Protein AF-0000000086685003 (afdb_homodimer)

Nearest PDB structures (foldseek):
  3tnv-assembly1_A  TM=9.930E-01  e=4.119E-12  Pyrococcus horikoshii OT3
  2w4d-assembly1_B  TM=9.971E-01  e=7.378E-12  Pyrococcus horikoshii
  1ulr-assembly1_A  TM=9.790E-01  e=6.915E-12  Thermus thermophilus
  8jfs-assembly2_B  TM=9.703E-01  e=1.239E-11  Deinococcus radiodurans R1 = ATCC 13939 = DSM 20539
  3br8-assembly1_A  TM=9.695E-01  e=1.239E-11  unclassified

Organism: NCBI:txid175570

Solvent-accessible surface area (backbone atoms only — not comparable to full-atom values): 9008 Å² total; per-residue (Å²): 114,39,22,40,40,36,41,38,32,54,51,49,62,96,43,55,34,53,63,51,48,38,52,54,32,52,76,61,66,28,15,32,35,29,31,76,43,96,85,51,32,34,38,35,36,37,28,26,49,67,69,48,35,50,50,48,55,57,45,59,61,45,54,41,89,75,30,47,54,41,32,38,37,40,35,60,46,84,58,84,76,66,87,49,51,44,76,97,114,39,21,38,40,36,42,38,32,53,50,49,62,96,42,55,36,52,63,51,48,40,51,56,32,51,76,61,67,29,16,33,37,29,29,75,43,96,85,51,32,36,39,36,37,37,29,27,49,67,68,47,36,50,51,49,53,57,44,59,61,45,53,41,88,75,32,45,52,40,34,39,37,39,34,61,45,82,56,85,75,65,87,48,53,42,75,96

Secondary structure (DSSP, 8-state):
-EEEEEEEEEE-SSSSHHHHHHHHHHHTT-EEEEEE-TTS-EEEEEEE-HHHHHHHHHHHTT-STT-EEEEEEEEEE------SEEE-/-EEEEEEEEEE-SSSSHHHHHHHHHHHTT-EEEEEE-TTS-EEEEEEE-HHHHHHHHHHHTT-STT-EEEEEEEEEE------SEEE-

Foldseek 3Di:
DWKKKKKWDFQQPPQCQQVVLQVLLVVLQWAWEWEADPVHIIIIMTDDDPVSVVVSVVCSCPTDPPTDTDDMDMDIDHDPDGRGYYYD/DWKKKKKWDFQQPPPCQQVVLQVLLVVLQWAWEWEADPVGIIIIMTDDDPVSVVVSVVCSCPTDPVTDTDDMDMDIDHDPDGRGYYYD

Structure (mmCIF, N/CA/C/O backbone):
data_AF-0000000086685003-model_v1
#
loop_
_entity.id
_entity.type
_entity.pdbx_description
1 polymer acylphosphatase
#
loop_
_atom_site.group_PDB
_atom_site.id
_atom_site.type_symbol
_atom_site.label_atom_id
_atom_site.label_alt_id
_atom_site.label_comp_id
_atom_site.label_asym_id
_atom_site.label_entity_id
_atom_site.label_seq_id
_atom_site.pdbx_PDB_ins_code
_atom_site.Cartn_x
_atom_site.Cartn_y
_atom_site.Cartn_z
_atom_site.occupancy
_atom_site.B_iso_or_equiv
_atom_site.auth_seq_id
_atom_site.auth_comp_id
_atom_site.auth_asym_id
_atom_site.auth_atom_id
_atom_site.pdbx_PDB_model_num
ATOM 1 N N . MET A 1 1 ? 10.516 -9.93 -12.086 1 94.31 1 MET A N 1
ATOM 2 C CA . MET A 1 1 ? 9.227 -10.297 -11.516 1 94.31 1 MET A CA 1
ATOM 3 C C . MET A 1 1 ? 9.227 -10.117 -10 1 94.31 1 MET A C 1
ATOM 5 O O . MET A 1 1 ? 10.203 -10.469 -9.328 1 94.31 1 MET A O 1
ATOM 9 N N . ILE A 1 2 ? 8.195 -9.5 -9.492 1 96.25 2 ILE A N 1
ATOM 10 C CA . ILE A 1 2 ? 8.125 -9.297 -8.047 1 96.25 2 ILE A CA 1
ATOM 11 C C . ILE A 1 2 ? 6.848 -9.93 -7.5 1 96.25 2 ILE A C 1
ATOM 13 O O . ILE A 1 2 ? 5.973 -10.344 -8.266 1 96.25 2 ILE A O 1
ATOM 17 N N . ARG A 1 3 ? 6.859 -10.031 -6.219 1 98.25 3 ARG A N 1
ATOM 18 C CA . ARG A 1 3 ? 5.703 -10.57 -5.512 1 98.25 3 ARG A CA 1
ATOM 19 C C . ARG A 1 3 ? 5.371 -9.727 -4.285 1 98.25 3 ARG A C 1
ATOM 21 O O . ARG A 1 3 ? 6.254 -9.398 -3.49 1 98.25 3 ARG A O 1
ATOM 28 N N . ARG A 1 4 ? 4.129 -9.398 -4.199 1 98.44 4 ARG A N 1
ATOM 29 C CA . ARG A 1 4 ? 3.629 -8.742 -2.992 1 98.44 4 ARG A CA 1
ATOM 30 C C . ARG A 1 4 ? 2.434 -9.5 -2.418 1 98.44 4 ARG A C 1
ATOM 32 O O . ARG A 1 4 ? 1.546 -9.922 -3.16 1 98.44 4 ARG A O 1
ATOM 39 N N . ARG A 1 5 ? 2.502 -9.688 -1.2 1 98.88 5 ARG A N 1
ATOM 40 C CA . ARG A 1 5 ? 1.358 -10.188 -0.447 1 98.88 5 ARG A CA 1
ATOM 41 C C . ARG A 1 5 ? 0.646 -9.055 0.286 1 98.88 5 ARG A C 1
ATOM 43 O O . ARG A 1 5 ? 1.285 -8.25 0.964 1 98.88 5 ARG A O 1
ATOM 50 N N . VAL A 1 6 ? -0.72 -9.039 0.196 1 98.75 6 VAL A N 1
ATOM 51 C CA . VAL A 1 6 ? -1.455 -7.938 0.809 1 98.75 6 VAL A CA 1
ATOM 52 C C . VAL A 1 6 ? -2.555 -8.492 1.712 1 98.75 6 VAL A C 1
ATOM 54 O O . VAL A 1 6 ? -3.176 -9.508 1.395 1 98.75 6 VAL A O 1
ATOM 57 N N . LEU A 1 7 ? -2.695 -7.863 2.793 1 98.81 7 LEU A N 1
ATOM 58 C CA . LEU A 1 7 ? -3.818 -8.078 3.701 1 98.81 7 LEU A CA 1
ATOM 59 C C . LEU A 1 7 ? -4.695 -6.836 3.783 1 98.81 7 LEU A C 1
ATOM 61 O O . LEU A 1 7 ? -4.223 -5.762 4.16 1 98.81 7 LEU A O 1
ATOM 65 N N . ILE A 1 8 ? -5.922 -7.008 3.412 1 98.75 8 ILE A N 1
ATOM 66 C CA . ILE A 1 8 ? -6.84 -5.883 3.281 1 98.75 8 ILE A CA 1
ATOM 67 C C . ILE A 1 8 ? -7.934 -5.984 4.344 1 98.75 8 ILE A C 1
ATOM 69 O O . ILE A 1 8 ? -8.531 -7.047 4.527 1 98.75 8 ILE A O 1
ATOM 73 N N . SER A 1 9 ? -8.172 -4.898 5.074 1 98.62 9 SER A N 1
ATOM 74 C CA . SER A 1 9 ? -9.203 -4.867 6.109 1 98.62 9 SER A CA 1
ATOM 75 C C . SER A 1 9 ? -10.211 -3.756 5.848 1 98.62 9 SER A C 1
ATOM 77 O O . SER A 1 9 ? -9.93 -2.814 5.105 1 98.62 9 SER A O 1
ATOM 79 N N . GLY A 1 10 ? -11.383 -3.83 6.566 1 98.25 10 GLY A N 1
ATOM 80 C CA . GLY A 1 10 ? -12.531 -2.961 6.371 1 98.25 10 GLY A CA 1
ATOM 81 C C . GLY A 1 10 ? -13.781 -3.711 5.953 1 98.25 10 GLY A C 1
ATOM 82 O O . GLY A 1 10 ? -14 -4.848 6.375 1 98.25 10 GLY A O 1
ATOM 83 N N . ARG A 1 11 ? -14.664 -3.049 5.27 1 98.19 11 ARG A N 1
ATOM 84 C CA . ARG A 1 11 ? -15.766 -3.721 4.59 1 98.19 11 ARG A CA 1
ATOM 85 C C . ARG A 1 11 ? -15.32 -4.277 3.244 1 98.19 11 ARG A C 1
ATOM 87 O O . ARG A 1 11 ? -15.461 -3.619 2.213 1 98.19 11 ARG A O 1
ATOM 94 N N . VAL A 1 12 ? -14.828 -5.527 3.291 1 98.62 12 VAL A N 1
ATOM 95 C CA . VAL A 1 12 ? -14.148 -6.031 2.104 1 98.62 12 VAL A CA 1
ATOM 96 C C . VAL A 1 12 ? -14.664 -7.43 1.767 1 98.62 12 VAL A C 1
ATOM 98 O O . VAL A 1 12 ? -14.203 -8.055 0.806 1 98.62 12 VAL A O 1
ATOM 101 N N . GLN A 1 13 ? -15.492 -7.996 2.605 1 97.88 13 GLN A N 1
ATOM 102 C CA . GLN A 1 13 ? -16.172 -9.242 2.287 1 97.88 13 GLN A CA 1
ATOM 103 C C . GLN A 1 13 ? -17.656 -9 1.999 1 97.88 13 GLN A C 1
ATOM 105 O O . GLN A 1 13 ? -18.234 -8.023 2.479 1 97.88 13 GLN A O 1
ATOM 110 N N . GLY A 1 14 ? -18.125 -9.961 1.194 1 97.12 14 GLY A N 1
A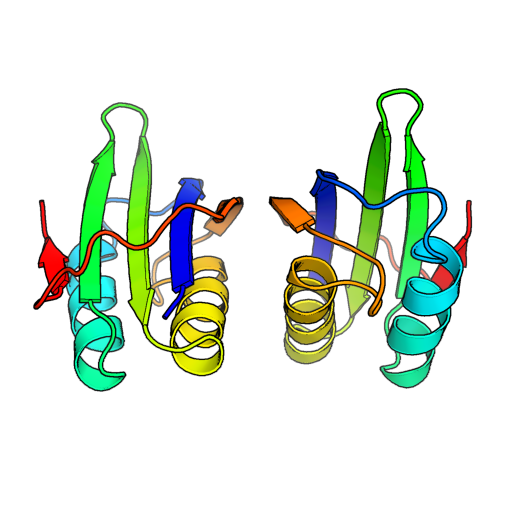TOM 111 C CA . GLY A 1 14 ? -19.516 -9.812 0.819 1 97.12 14 GLY A CA 1
ATOM 112 C C . GLY A 1 14 ? -19.75 -8.688 -0.168 1 97.12 14 GLY A C 1
ATOM 113 O O . GLY A 1 14 ? -20.891 -8.242 -0.353 1 97.12 14 GLY A O 1
ATOM 114 N N . VAL A 1 15 ? -18.75 -8.211 -0.798 1 98.06 15 VAL A N 1
ATOM 115 C CA . VAL A 1 15 ? -18.859 -7.059 -1.681 1 98.06 15 VAL A CA 1
ATOM 116 C C . VAL A 1 15 ? -18.297 -7.398 -3.059 1 98.06 15 VAL A C 1
ATOM 118 O O . VAL A 1 15 ? -18.031 -6.508 -3.867 1 98.06 15 VAL A O 1
ATOM 121 N N . GLY A 1 16 ? -17.984 -8.695 -3.354 1 97.62 16 GLY A N 1
ATOM 122 C CA . GLY A 1 16 ? -17.469 -9.102 -4.648 1 97.62 16 GLY A CA 1
ATOM 123 C C . GLY A 1 16 ? -15.977 -8.859 -4.793 1 97.62 16 GLY A C 1
ATOM 124 O O . GLY A 1 16 ? -15.469 -8.742 -5.91 1 97.62 16 GLY A O 1
ATOM 125 N N . TYR A 1 17 ? -15.266 -8.734 -3.73 1 98.62 17 TYR A N 1
ATOM 126 C CA . TYR A 1 17 ? -13.852 -8.367 -3.75 1 98.62 17 TYR A CA 1
ATOM 127 C C . TYR A 1 17 ? -13.031 -9.383 -4.535 1 98.62 17 TYR A C 1
ATOM 129 O O . TYR A 1 17 ? -12.258 -9.016 -5.418 1 98.62 17 TYR A O 1
ATOM 137 N N . ARG A 1 18 ? -13.273 -10.648 -4.188 1 98.81 18 ARG A N 1
ATOM 138 C CA . ARG A 1 18 ? -12.438 -11.688 -4.781 1 98.81 18 ARG A CA 1
ATOM 139 C C . ARG A 1 18 ? -12.672 -11.789 -6.285 1 98.81 18 ARG A C 1
ATOM 141 O O . ARG A 1 18 ? -11.719 -11.875 -7.062 1 98.81 18 ARG A O 1
ATOM 148 N N . ASP A 1 19 ? -13.891 -11.75 -6.637 1 98.44 19 ASP A N 1
ATOM 149 C CA . ASP A 1 19 ? -14.211 -11.883 -8.055 1 98.44 19 ASP A CA 1
ATOM 150 C C . ASP A 1 19 ? -13.672 -10.703 -8.852 1 98.44 19 ASP A C 1
ATOM 152 O O . ASP A 1 19 ? -13.086 -10.883 -9.922 1 98.44 19 ASP A O 1
ATOM 156 N N . THR A 1 20 ? -13.875 -9.539 -8.352 1 98.69 20 THR A N 1
ATOM 157 C CA . THR A 1 20 ? -13.391 -8.352 -9.039 1 98.69 20 THR A CA 1
ATOM 158 C C . THR A 1 20 ? -11.859 -8.32 -9.062 1 98.69 20 THR A C 1
ATOM 160 O O . THR A 1 20 ? -11.258 -7.938 -10.062 1 98.69 20 THR A O 1
ATOM 163 N N . CYS A 1 21 ? -11.266 -8.711 -7.961 1 98.75 21 CYS A N 1
ATOM 164 C CA . CYS A 1 21 ? -9.812 -8.797 -7.895 1 98.75 21 CYS A CA 1
ATOM 165 C C . CYS A 1 21 ? -9.266 -9.695 -9 1 98.75 21 CYS A C 1
ATOM 167 O O . CYS A 1 21 ? -8.328 -9.32 -9.703 1 98.75 21 CYS A O 1
ATOM 169 N N . ARG A 1 22 ? -9.852 -10.805 -9.094 1 98.88 22 ARG A N 1
ATOM 170 C CA . ARG A 1 22 ? -9.414 -11.734 -10.141 1 98.88 22 ARG A CA 1
ATOM 171 C C . ARG A 1 22 ? -9.562 -11.109 -11.523 1 98.88 22 ARG A C 1
ATOM 173 O O . ARG A 1 22 ? -8.672 -11.234 -12.367 1 98.88 22 ARG A O 1
ATOM 180 N N . ARG A 1 23 ? -10.641 -10.508 -11.797 1 98.69 23 ARG A N 1
ATOM 181 C CA . ARG A 1 23 ? -10.891 -9.891 -13.102 1 98.69 23 ARG A CA 1
ATOM 182 C C . ARG A 1 23 ? -9.836 -8.828 -13.406 1 98.69 23 ARG A C 1
ATOM 184 O O . ARG A 1 23 ? -9.234 -8.836 -14.477 1 98.69 23 ARG A O 1
ATOM 191 N N . VAL A 1 24 ? -9.602 -7.91 -12.469 1 98.62 24 VAL A N 1
ATOM 192 C CA . VAL A 1 24 ? -8.648 -6.824 -12.656 1 98.62 24 VAL A CA 1
ATOM 193 C C . VAL A 1 24 ? -7.242 -7.391 -12.844 1 98.62 24 VAL A C 1
ATOM 195 O O . VAL A 1 24 ? -6.504 -6.961 -13.734 1 98.62 24 VAL A O 1
ATOM 198 N N . ALA A 1 25 ? -6.895 -8.336 -12 1 98.81 25 ALA A N 1
ATOM 199 C CA . ALA A 1 25 ? -5.574 -8.945 -12.094 1 98.81 25 ALA A CA 1
ATOM 200 C C . ALA A 1 25 ? -5.367 -9.602 -13.461 1 98.81 25 ALA A C 1
ATOM 202 O O . ALA A 1 25 ? -4.316 -9.438 -14.086 1 98.81 25 ALA A O 1
ATOM 203 N N . THR A 1 26 ? -6.359 -10.359 -13.867 1 98.62 26 THR A N 1
ATOM 204 C CA . THR A 1 26 ? -6.281 -11.047 -15.148 1 98.62 26 THR A CA 1
ATOM 205 C C . THR A 1 26 ? -6.137 -10.047 -16.297 1 98.62 26 THR A C 1
ATOM 207 O O . THR A 1 26 ? -5.309 -10.234 -17.188 1 98.62 26 THR A O 1
ATOM 210 N N . GLU A 1 27 ? -6.867 -9.031 -16.281 1 98.5 27 GLU A N 1
ATOM 211 C CA . GLU A 1 27 ? -6.816 -7.992 -17.297 1 98.5 27 GLU A CA 1
ATOM 212 C C . GLU A 1 27 ? -5.438 -7.34 -17.344 1 98.5 27 GLU A C 1
ATOM 214 O 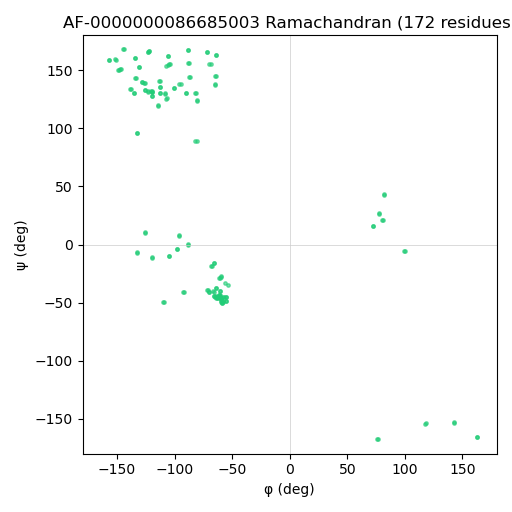O . GLU A 1 27 ? -4.988 -6.91 -18.406 1 98.5 27 GLU A O 1
ATOM 219 N N . ARG A 1 28 ? -4.758 -7.309 -16.266 1 98.12 28 ARG A N 1
ATOM 220 C CA . ARG A 1 28 ? -3.477 -6.617 -16.172 1 98.12 28 ARG A CA 1
ATOM 221 C C . ARG A 1 28 ? -2.314 -7.594 -16.344 1 98.12 28 ARG A C 1
ATOM 223 O O . ARG A 1 28 ? -1.149 -7.199 -16.234 1 98.12 28 ARG A O 1
ATOM 230 N N . GLY A 1 29 ? -2.65 -8.82 -16.453 1 98.38 29 GLY A N 1
ATOM 231 C CA . GLY A 1 29 ? -1.623 -9.836 -16.656 1 98.38 29 GLY A CA 1
ATOM 232 C C . GLY A 1 29 ? -0.882 -10.188 -15.375 1 98.38 29 GLY A C 1
ATOM 233 O O . GLY A 1 29 ? 0.286 -10.586 -15.422 1 98.38 29 GLY A O 1
ATOM 234 N N . VAL A 1 30 ? -1.523 -10.031 -14.273 1 98.81 30 VAL A N 1
ATOM 235 C CA . VAL A 1 30 ? -0.941 -10.344 -12.977 1 98.81 30 VAL A CA 1
ATOM 236 C C . VAL A 1 30 ? -1.359 -11.742 -12.547 1 98.81 30 VAL A C 1
ATOM 238 O O . VAL A 1 30 ? -2.516 -12.133 -12.719 1 98.81 30 VAL A O 1
ATOM 241 N N . THR A 1 31 ? -0.379 -12.445 -12 1 98.88 31 THR A N 1
ATOM 242 C CA . THR A 1 31 ? -0.672 -13.773 -11.469 1 98.88 31 THR A CA 1
ATOM 243 C C . THR A 1 31 ? -0.703 -13.758 -9.945 1 98.88 31 THR A C 1
ATOM 245 O O . THR A 1 31 ? -0.291 -12.773 -9.32 1 98.88 31 THR A O 1
ATOM 248 N N . GLY A 1 32 ? -1.324 -14.805 -9.344 1 98.88 32 GLY A N 1
ATOM 249 C CA . GLY A 1 32 ? -1.476 -14.844 -7.898 1 98.88 32 GLY A CA 1
ATOM 250 C C . GLY A 1 32 ? -2.801 -15.43 -7.453 1 98.88 32 GLY A C 1
ATOM 251 O O . GLY A 1 32 ? -3.348 -16.312 -8.117 1 98.88 32 GLY A O 1
ATOM 252 N N . TRP A 1 33 ? -3.23 -14.992 -6.254 1 98.94 33 TRP A N 1
ATOM 253 C CA . TRP A 1 33 ? -4.504 -15.477 -5.734 1 98.94 33 TRP A CA 1
ATOM 254 C C . TRP A 1 33 ? -5.082 -14.508 -4.715 1 98.94 33 TRP A C 1
ATOM 256 O O . TRP A 1 33 ? -4.375 -13.633 -4.207 1 98.94 33 TRP A O 1
ATOM 266 N N . VAL A 1 34 ? -6.34 -14.609 -4.523 1 98.94 34 VAL A N 1
ATOM 267 C CA . VAL A 1 34 ? -7.062 -13.828 -3.523 1 98.94 34 VAL A CA 1
ATOM 268 C C . VAL A 1 34 ? -7.996 -14.734 -2.732 1 98.94 34 VAL A C 1
ATOM 270 O O . VAL A 1 34 ? -8.586 -15.664 -3.289 1 98.94 34 VAL A O 1
ATOM 273 N N . ARG A 1 35 ? -8.133 -14.477 -1.452 1 98.88 35 ARG A N 1
ATOM 274 C CA . ARG A 1 35 ? -9.023 -15.281 -0.624 1 98.88 35 ARG A CA 1
ATOM 275 C C . ARG A 1 35 ? -9.57 -14.469 0.546 1 98.88 35 ARG A C 1
ATOM 277 O O . ARG A 1 35 ? -8.953 -13.484 0.964 1 98.88 35 ARG A O 1
ATOM 284 N N . ASN A 1 36 ? -10.656 -14.969 1.066 1 98.69 36 ASN A N 1
ATOM 285 C CA . ASN A 1 36 ? -11.172 -14.445 2.328 1 98.69 36 ASN A CA 1
ATOM 286 C C . ASN A 1 36 ? -10.539 -15.148 3.525 1 98.69 36 ASN A C 1
ATOM 288 O O . ASN A 1 36 ? -10.281 -16.359 3.479 1 98.69 36 ASN A O 1
ATOM 292 N N . LEU A 1 37 ? -10.328 -14.367 4.566 1 98.62 37 LEU A N 1
ATOM 293 C CA . LEU A 1 37 ? -9.852 -14.93 5.828 1 98.62 37 LEU A CA 1
ATOM 294 C C . LEU A 1 37 ? -10.984 -15.008 6.848 1 98.62 37 LEU A C 1
ATOM 296 O O . LEU A 1 37 ? -11.93 -14.219 6.789 1 98.62 37 LEU A O 1
ATOM 300 N N . GLY A 1 38 ? -10.859 -15.875 7.766 1 97.75 38 GLY A N 1
ATOM 301 C CA . GLY A 1 38 ? -11.891 -16.094 8.766 1 97.75 38 GLY A CA 1
ATOM 302 C C . GLY A 1 38 ? -12.102 -14.914 9.688 1 97.75 38 GLY A C 1
ATOM 303 O O . GLY A 1 38 ? -13.141 -14.805 10.344 1 97.75 38 GLY A O 1
ATOM 304 N N . ASP A 1 39 ? -11.141 -14.031 9.672 1 98 39 ASP A N 1
ATOM 305 C CA . ASP A 1 39 ? -11.227 -12.883 10.57 1 98 39 ASP A CA 1
ATOM 306 C C . ASP A 1 39 ? -11.812 -11.664 9.859 1 98 39 ASP A C 1
ATOM 308 O O . ASP A 1 39 ? -11.75 -10.547 10.375 1 98 39 ASP A O 1
ATOM 312 N N . GLY A 1 40 ? -12.297 -11.812 8.664 1 98.12 40 GLY A N 1
ATOM 313 C CA . GLY A 1 40 ? -13 -10.75 7.961 1 98.12 40 GLY A CA 1
ATOM 314 C C . GLY A 1 40 ? -12.125 -10.023 6.957 1 98.12 40 GLY A C 1
ATOM 315 O O . GLY A 1 40 ? -12.617 -9.195 6.188 1 98.12 40 GLY A O 1
ATOM 316 N N . ARG A 1 41 ? -10.938 -10.336 6.93 1 98.69 41 ARG A N 1
ATOM 317 C CA . ARG A 1 41 ? -10.016 -9.695 6 1 98.69 41 ARG A CA 1
ATOM 318 C C . ARG A 1 41 ? -9.977 -10.43 4.664 1 98.69 41 ARG A C 1
ATOM 320 O O . ARG A 1 41 ? -10.531 -11.523 4.535 1 98.69 41 ARG A O 1
ATOM 327 N N . VAL A 1 42 ? -9.352 -9.75 3.67 1 98.88 42 VAL A N 1
ATOM 328 C CA . VAL A 1 42 ? -8.992 -10.359 2.393 1 98.88 42 VAL A CA 1
ATOM 329 C C . VAL A 1 42 ? -7.477 -10.438 2.264 1 98.88 42 VAL A C 1
ATOM 331 O O . VAL A 1 42 ? -6.766 -9.5 2.629 1 98.88 42 VAL A O 1
ATOM 334 N N . GLU A 1 43 ? -7.066 -11.531 1.837 1 98.94 43 GLU A N 1
ATOM 335 C CA . GLU A 1 43 ? -5.652 -11.719 1.523 1 98.94 43 GLU A CA 1
ATOM 336 C C . GLU A 1 43 ? -5.441 -11.922 0.025 1 98.94 43 GLU A C 1
ATOM 338 O O . GLU A 1 43 ? -6.203 -12.641 -0.623 1 98.94 43 GLU A O 1
ATOM 343 N N . ALA A 1 44 ? -4.398 -11.359 -0.507 1 98.94 44 ALA A N 1
ATOM 344 C CA . ALA A 1 44 ? -4.094 -11.578 -1.919 1 98.94 44 ALA A CA 1
ATOM 345 C C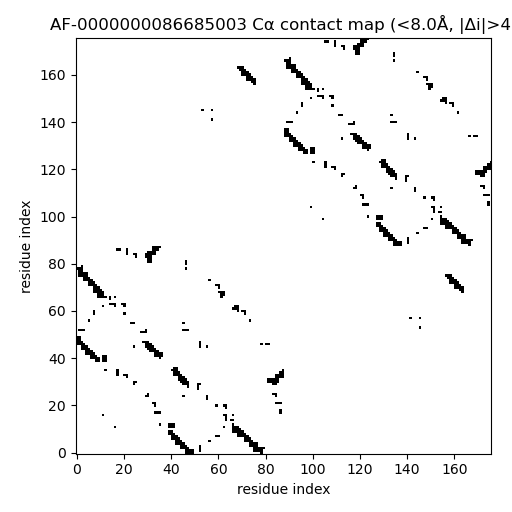 . ALA A 1 44 ? -2.586 -11.594 -2.156 1 98.94 44 ALA A C 1
ATOM 347 O O . ALA A 1 44 ? -1.828 -10.969 -1.407 1 98.94 44 ALA A O 1
ATOM 348 N N . VAL A 1 45 ? -2.201 -12.305 -3.135 1 98.94 45 VAL A N 1
ATOM 349 C CA . VAL A 1 45 ? -0.841 -12.297 -3.662 1 98.94 45 VAL A CA 1
ATOM 350 C C . VAL A 1 45 ? -0.857 -11.875 -5.129 1 98.94 45 VAL A C 1
ATOM 352 O O . VAL A 1 45 ? -1.654 -12.383 -5.918 1 98.94 45 VAL A O 1
ATOM 355 N N . PHE A 1 46 ? 0.028 -10.953 -5.422 1 98.81 46 PHE A N 1
ATOM 356 C CA . PHE A 1 46 ? 0.195 -10.492 -6.793 1 98.81 46 PHE A CA 1
ATOM 357 C C . PHE A 1 46 ? 1.612 -10.758 -7.285 1 98.81 46 PHE A C 1
ATOM 359 O O . PHE A 1 46 ? 2.586 -10.406 -6.613 1 98.81 46 PHE A O 1
ATOM 366 N N . GLU A 1 47 ? 1.804 -11.312 -8.414 1 98.81 47 GLU A N 1
ATOM 367 C CA . GLU A 1 47 ? 3.09 -11.5 -9.078 1 98.81 47 GLU A CA 1
ATOM 368 C C . GLU A 1 47 ? 3.066 -10.938 -10.492 1 98.81 47 GLU A C 1
ATOM 370 O O . GLU A 1 47 ? 2.068 -11.078 -11.203 1 98.81 47 GLU A O 1
ATOM 375 N N . GLY A 1 48 ? 4.098 -10.312 -10.867 1 98.56 48 GLY A N 1
ATOM 376 C CA . GLY A 1 48 ? 4.234 -9.68 -12.172 1 98.56 48 GLY A CA 1
ATOM 377 C C . GLY A 1 48 ? 5.363 -8.664 -12.227 1 98.56 48 GLY A C 1
ATOM 378 O O . GLY A 1 48 ? 6.266 -8.688 -11.383 1 98.56 48 GLY A O 1
ATOM 379 N N . THR A 1 49 ? 5.355 -7.879 -13.242 1 97.81 49 THR A N 1
ATOM 380 C CA . THR A 1 49 ? 6.305 -6.77 -13.281 1 97.81 49 THR A CA 1
ATOM 381 C C . THR A 1 49 ? 6.027 -5.789 -12.141 1 97.81 49 THR A C 1
ATOM 383 O O . THR A 1 49 ? 4.941 -5.797 -11.562 1 97.81 49 THR A O 1
ATOM 386 N N . VAL A 1 50 ? 6.98 -4.969 -11.852 1 95.5 50 VAL A N 1
ATOM 387 C CA . VAL A 1 50 ? 6.84 -3.963 -10.812 1 95.5 50 VAL A CA 1
ATOM 388 C C . VAL A 1 50 ? 5.617 -3.094 -11.086 1 95.5 50 VAL A C 1
ATOM 390 O O . VAL A 1 50 ? 4.809 -2.842 -10.195 1 95.5 50 VAL A O 1
ATOM 393 N N . GLU A 1 51 ? 5.449 -2.684 -12.289 1 96.06 51 GLU A N 1
ATOM 394 C CA . GLU A 1 51 ? 4.34 -1.821 -12.68 1 96.06 51 GLU A CA 1
ATOM 395 C C . GLU A 1 51 ? 3 -2.523 -12.484 1 96.06 51 GLU A C 1
ATOM 397 O O . GLU A 1 51 ? 2.037 -1.917 -12.008 1 96.06 51 GLU A O 1
ATOM 402 N N . GLN A 1 52 ? 2.975 -3.727 -12.891 1 98 52 GLN A N 1
ATOM 403 C CA . GLN A 1 52 ? 1.756 -4.523 -12.789 1 98 52 GLN A CA 1
ATOM 404 C C . GLN A 1 52 ? 1.341 -4.715 -11.336 1 98 52 GLN A C 1
ATOM 406 O O . GLN A 1 52 ? 0.173 -4.527 -10.992 1 98 52 GLN A O 1
ATOM 411 N N . VAL A 1 53 ? 2.314 -5.051 -10.539 1 97.94 53 VAL A N 1
ATOM 412 C CA . VAL A 1 53 ? 2.047 -5.34 -9.141 1 97.94 53 VAL A CA 1
ATOM 413 C C . VAL A 1 53 ? 1.693 -4.051 -8.398 1 97.94 53 VAL A C 1
ATOM 415 O O . VAL A 1 53 ? 0.775 -4.031 -7.578 1 97.94 53 VAL A O 1
ATOM 418 N N . ASP A 1 54 ? 2.389 -2.998 -8.742 1 95.75 54 ASP A N 1
ATOM 419 C CA . ASP A 1 54 ? 2.078 -1.71 -8.133 1 95.75 54 ASP A CA 1
ATOM 420 C C . ASP A 1 54 ? 0.642 -1.289 -8.438 1 95.75 54 ASP A C 1
ATOM 422 O O . ASP A 1 54 ? -0.057 -0.769 -7.566 1 95.75 54 ASP A O 1
ATOM 426 N N . ALA A 1 55 ? 0.225 -1.51 -9.57 1 96.81 55 ALA A N 1
ATOM 427 C CA . ALA A 1 55 ? -1.138 -1.171 -9.977 1 96.81 55 ALA A CA 1
ATOM 428 C C . ALA A 1 55 ? -2.162 -1.981 -9.18 1 96.81 55 ALA A C 1
ATOM 430 O O . ALA A 1 55 ? -3.225 -1.469 -8.82 1 96.81 55 ALA A O 1
ATOM 431 N N . MET A 1 56 ? -1.818 -3.209 -8.922 1 98.31 56 MET A N 1
ATOM 432 C CA . MET A 1 56 ? -2.738 -4.047 -8.156 1 98.31 56 MET A CA 1
ATOM 433 C C . MET A 1 56 ? -2.814 -3.592 -6.703 1 98.31 56 MET A C 1
ATOM 435 O O . MET A 1 56 ? -3.883 -3.633 -6.09 1 98.31 56 MET A O 1
ATOM 439 N N . VAL A 1 57 ? -1.68 -3.252 -6.16 1 97.75 57 VAL A N 1
ATOM 440 C CA . VAL A 1 57 ? -1.67 -2.77 -4.781 1 97.75 57 VAL A CA 1
ATOM 441 C C . VAL A 1 57 ? -2.498 -1.492 -4.676 1 97.75 57 VAL A C 1
ATOM 443 O O . VAL A 1 57 ? -3.289 -1.333 -3.74 1 97.75 57 VAL A O 1
ATOM 446 N N . GLU A 1 58 ? -2.318 -0.623 -5.625 1 95.5 58 GLU A N 1
ATOM 447 C CA . GLU A 1 58 ? -3.121 0.595 -5.668 1 95.5 58 GLU A CA 1
ATOM 448 C C . GLU A 1 58 ? -4.613 0.272 -5.742 1 95.5 58 GLU A C 1
ATOM 450 O O . GLU A 1 58 ? -5.41 0.829 -4.988 1 95.5 58 GLU A O 1
ATOM 455 N N . TRP A 1 59 ? -4.945 -0.565 -6.598 1 97.25 59 TRP A N 1
ATOM 456 C CA . TRP A 1 59 ? -6.344 -0.967 -6.734 1 97.25 59 TRP A CA 1
ATOM 457 C C . TRP A 1 59 ? -6.875 -1.534 -5.422 1 97.25 59 TRP A C 1
ATOM 459 O O . TRP A 1 59 ? -8 -1.231 -5.016 1 97.25 59 TRP A O 1
ATOM 469 N N . ALA A 1 60 ? -6.07 -2.406 -4.789 1 98 60 ALA A N 1
ATOM 470 C CA . ALA A 1 60 ? -6.477 -3.094 -3.568 1 98 60 ALA A CA 1
ATOM 471 C C . ALA A 1 60 ? -6.793 -2.096 -2.459 1 98 60 ALA A C 1
ATOM 473 O O . ALA A 1 60 ? -7.586 -2.389 -1.56 1 98 60 ALA A O 1
ATOM 474 N N . GLU A 1 61 ? -6.188 -0.957 -2.502 1 95.31 61 GLU A N 1
ATOM 475 C CA . GLU A 1 61 ? -6.445 0.092 -1.519 1 95.31 61 GLU A CA 1
ATOM 476 C C . GLU A 1 61 ? -7.855 0.653 -1.668 1 95.31 61 GLU A C 1
ATOM 478 O O . GLU A 1 61 ? -8.375 1.29 -0.75 1 95.31 61 GLU A O 1
ATOM 483 N N . HIS A 1 62 ? -8.43 0.411 -2.791 1 94.31 62 HIS A N 1
ATOM 484 C CA . HIS A 1 62 ? -9.781 0.892 -3.053 1 94.31 62 HIS A CA 1
ATOM 485 C C . HIS A 1 62 ? -10.773 -0.262 -3.094 1 94.31 62 HIS A C 1
ATOM 487 O O . HIS A 1 62 ? -11.789 -0.237 -2.395 1 94.31 62 HIS A O 1
ATOM 493 N N . GLY A 1 63 ? -10.383 -1.235 -3.85 1 96.25 63 GLY A N 1
ATOM 494 C CA . GLY A 1 63 ? -11.25 -2.391 -4.004 1 96.25 63 GLY A CA 1
ATOM 495 C C . GLY A 1 63 ? -12.43 -2.131 -4.926 1 96.25 63 GLY A C 1
ATOM 496 O O . GLY A 1 63 ? -12.422 -1.169 -5.695 1 96.25 63 GLY A O 1
ATOM 497 N N . PRO A 1 64 ? -13.367 -3.082 -4.855 1 96.06 64 PRO A N 1
ATOM 498 C CA . PRO A 1 64 ? -14.562 -2.854 -5.676 1 96.06 64 PRO A CA 1
ATOM 499 C C . PRO A 1 64 ? -15.445 -1.734 -5.133 1 96.06 64 PRO A C 1
ATOM 501 O O . PRO A 1 64 ? -15.211 -1.24 -4.027 1 96.06 64 PRO A O 1
ATOM 504 N N . GLY A 1 65 ? -16.312 -1.289 -5.863 1 92.5 65 GLY A N 1
ATOM 505 C CA . GLY A 1 65 ? -17.094 -0.099 -5.602 1 92.5 65 GLY A CA 1
ATOM 506 C C . GLY A 1 65 ? -17.828 -0.151 -4.273 1 92.5 65 GLY A C 1
ATOM 507 O O . GLY A 1 65 ? -17.984 0.873 -3.604 1 92.5 65 GLY A O 1
ATOM 508 N N . LEU A 1 66 ? -18.266 -1.346 -3.854 1 93.69 66 LEU A N 1
ATOM 509 C CA . LEU A 1 66 ? -19.047 -1.462 -2.631 1 93.69 66 LEU A CA 1
ATOM 510 C C . LEU A 1 66 ? -18.141 -1.635 -1.416 1 93.69 66 LEU A C 1
ATOM 512 O O . LEU A 1 66 ? -18.625 -1.718 -0.283 1 93.69 66 LEU A O 1
ATOM 516 N N . SER A 1 67 ? -16.859 -1.665 -1.678 1 97.5 67 SER A N 1
ATOM 517 C CA . SER A 1 67 ? -15.93 -1.904 -0.577 1 97.5 67 SER A CA 1
ATOM 518 C C . SER A 1 67 ? -15.547 -0.601 0.117 1 97.5 67 SER A C 1
ATOM 520 O O . SER A 1 67 ? -15.719 0.482 -0.447 1 97.5 67 SER A O 1
ATOM 522 N N . ALA A 1 68 ? -15.125 -0.675 1.364 1 96.75 68 ALA A N 1
ATOM 523 C CA . ALA A 1 68 ? -14.5 0.389 2.145 1 96.75 68 ALA A CA 1
ATOM 524 C C . ALA A 1 68 ? -13.242 -0.115 2.852 1 96.75 68 ALA A C 1
ATOM 526 O O . ALA A 1 68 ? -13.32 -0.644 3.963 1 96.75 68 ALA A O 1
ATOM 527 N N . VAL A 1 69 ? -12.148 0.138 2.207 1 97.38 69 VAL A N 1
ATOM 528 C CA . VAL A 1 69 ? -10.891 -0.367 2.75 1 97.38 69 VAL A CA 1
ATOM 529 C C . VAL A 1 69 ? -10.398 0.556 3.861 1 97.38 69 VAL A C 1
ATOM 531 O O . VAL A 1 69 ? -10.234 1.761 3.652 1 97.38 69 VAL A O 1
ATOM 534 N N . ALA A 1 70 ? -10.188 -0.027 5.016 1 97.44 70 ALA A N 1
ATOM 535 C CA . ALA A 1 70 ? -9.695 0.727 6.164 1 97.44 70 ALA A CA 1
ATOM 536 C C . ALA A 1 70 ? -8.18 0.674 6.25 1 97.44 70 ALA A C 1
ATOM 538 O O . ALA A 1 70 ? -7.527 1.682 6.543 1 97.44 70 ALA A O 1
ATOM 539 N N . ASP A 1 71 ? -7.645 -0.484 5.992 1 97.62 71 ASP A N 1
ATOM 540 C CA . ASP A 1 71 ? -6.203 -0.687 6.129 1 97.62 71 ASP A CA 1
ATOM 541 C C . ASP A 1 71 ? -5.699 -1.723 5.125 1 97.62 71 ASP A C 1
ATOM 543 O O . ASP A 1 71 ? -6.418 -2.662 4.777 1 97.62 71 ASP A O 1
ATOM 547 N N . ILE A 1 72 ? -4.457 -1.538 4.746 1 98.25 72 ILE A N 1
ATOM 548 C CA . ILE A 1 72 ? -3.797 -2.551 3.93 1 98.25 72 ILE A CA 1
ATOM 549 C C . ILE A 1 72 ? -2.363 -2.752 4.418 1 98.25 72 ILE A C 1
ATOM 551 O O . ILE A 1 72 ? -1.676 -1.787 4.758 1 98.25 72 ILE A O 1
ATOM 555 N N . ALA A 1 73 ? -1.992 -3.969 4.547 1 98.5 73 ALA A N 1
ATOM 556 C CA . ALA A 1 73 ? -0.6 -4.34 4.777 1 98.5 73 ALA A CA 1
ATOM 557 C C . ALA A 1 73 ? 0.005 -5 3.543 1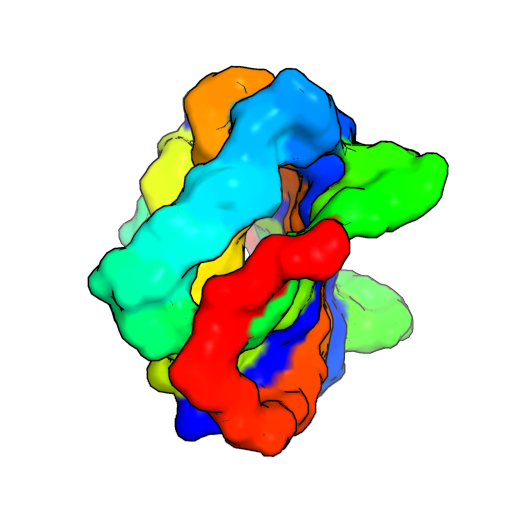 98.5 73 ALA A C 1
ATOM 559 O O . ALA A 1 73 ? -0.591 -5.914 2.963 1 98.5 73 ALA A O 1
ATOM 560 N N . VAL A 1 74 ? 1.143 -4.516 3.15 1 98.62 74 VAL A N 1
ATOM 561 C CA . VAL A 1 74 ? 1.821 -5.027 1.963 1 98.62 74 VAL A CA 1
ATOM 562 C C . VAL A 1 74 ? 3.189 -5.586 2.35 1 98.62 74 VAL A C 1
ATOM 564 O O . VAL A 1 74 ? 3.969 -4.918 3.031 1 98.62 74 VAL A O 1
ATOM 567 N N . GLN A 1 75 ? 3.434 -6.805 1.936 1 98.38 75 GLN A N 1
ATOM 568 C CA . GLN A 1 75 ? 4.723 -7.441 2.182 1 98.38 75 GLN A CA 1
ATOM 569 C C .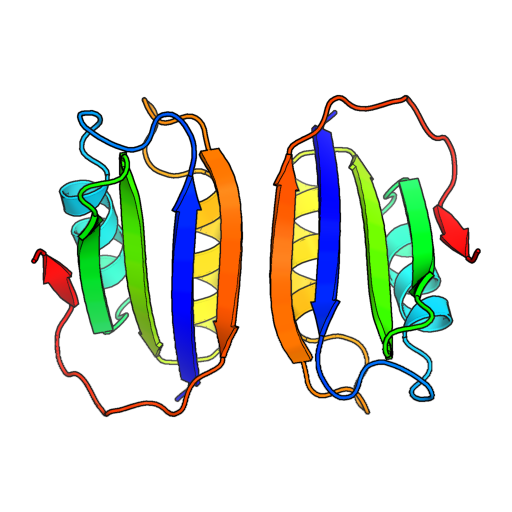 GLN A 1 75 ? 5.371 -7.898 0.878 1 98.38 75 GLN A C 1
ATOM 571 O O . GLN A 1 75 ? 4.727 -8.555 0.059 1 98.38 75 GLN A O 1
ATOM 576 N N . THR A 1 76 ? 6.637 -7.535 0.733 1 96.75 76 THR A N 1
ATOM 577 C CA . THR A 1 76 ? 7.398 -8.016 -0.414 1 96.75 76 THR A CA 1
ATOM 578 C C . THR A 1 76 ? 7.918 -9.43 -0.164 1 96.75 76 THR A C 1
ATOM 580 O O . THR A 1 76 ? 8.453 -9.719 0.908 1 96.75 76 THR A O 1
ATOM 583 N N . GLU A 1 77 ? 7.699 -10.281 -1.081 1 97.31 77 GLU A N 1
ATOM 584 C CA . GLU A 1 77 ? 8.141 -11.672 -0.986 1 97.31 77 GLU A CA 1
ATOM 585 C C . GLU A 1 77 ? 8.789 -12.133 -2.287 1 97.31 77 GLU A C 1
ATOM 587 O O . GLU A 1 77 ? 8.594 -11.516 -3.336 1 97.31 77 GLU A O 1
ATOM 592 N N . PRO A 1 78 ? 9.562 -13.188 -2.189 1 96.5 78 PRO A N 1
ATOM 593 C CA . PRO A 1 78 ? 10.062 -13.75 -3.443 1 96.5 78 PRO A CA 1
ATOM 594 C C . PRO A 1 78 ? 8.945 -14.312 -4.324 1 96.5 78 PRO A C 1
ATOM 596 O O . PRO A 1 78 ? 8.039 -14.984 -3.826 1 96.5 78 PRO 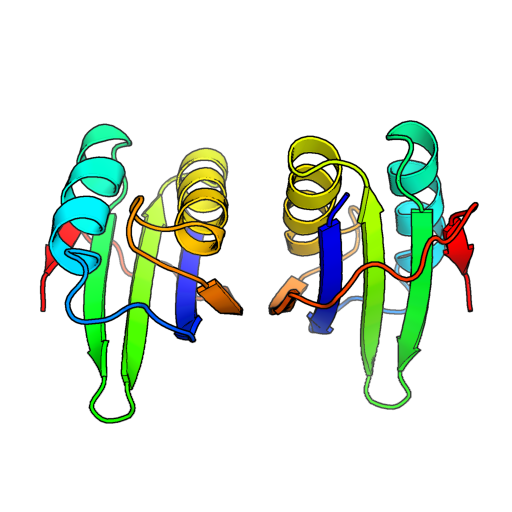A O 1
ATOM 599 N N . ALA A 1 79 ? 9.078 -14.031 -5.645 1 97.12 79 ALA A N 1
ATOM 600 C CA . ALA A 1 79 ? 8.102 -14.578 -6.578 1 97.12 79 ALA A CA 1
ATOM 601 C C . ALA A 1 79 ? 8.18 -16.109 -6.621 1 97.12 79 ALA A C 1
ATOM 603 O O . ALA A 1 79 ? 9.273 -16.672 -6.57 1 97.12 79 ALA A O 1
ATOM 604 N N . GLU A 1 80 ? 7.082 -16.75 -6.789 1 97.56 80 GLU A N 1
ATOM 605 C CA . GLU A 1 80 ? 7.016 -18.203 -6.832 1 97.56 80 GLU A CA 1
ATOM 606 C C . GLU A 1 80 ? 6.828 -18.703 -8.258 1 97.56 80 GLU A C 1
ATOM 608 O O . GLU A 1 80 ? 6.984 -19.891 -8.523 1 97.56 80 GLU A O 1
ATOM 613 N N . GLY A 1 81 ? 6.551 -17.781 -9.141 1 97.31 81 GLY A N 1
ATOM 614 C CA . GLY A 1 81 ? 6.328 -18.172 -10.523 1 97.31 81 GLY A CA 1
ATOM 615 C C . GLY A 1 81 ? 4.926 -18.672 -10.781 1 97.31 81 GLY A C 1
ATOM 616 O O . GLY A 1 81 ? 4.746 -19.688 -11.477 1 97.31 81 GLY A O 1
ATOM 617 N N . LEU A 1 82 ? 3.973 -18.078 -10.289 1 97.25 82 LEU A N 1
ATOM 618 C CA . LEU A 1 82 ? 2.58 -18.438 -10.531 1 97.25 82 LEU A CA 1
ATOM 619 C C . LEU A 1 82 ? 2.184 -18.141 -11.977 1 97.25 82 LEU A C 1
ATOM 621 O O . LEU A 1 82 ? 2.764 -17.25 -12.609 1 97.25 82 LEU A O 1
ATOM 625 N N . THR A 1 83 ? 1.196 -18.844 -12.461 1 97.38 83 THR A N 1
ATOM 626 C CA . THR A 1 83 ? 0.947 -18.75 -13.891 1 97.38 83 THR A CA 1
ATOM 627 C C . THR A 1 83 ? -0.46 -18.219 -14.164 1 97.38 83 THR A C 1
ATOM 629 O O . THR A 1 83 ? -0.791 -17.875 -15.297 1 97.38 83 THR A O 1
ATOM 632 N N . GLU A 1 84 ? -1.236 -18.172 -13.156 1 98.38 84 GLU A N 1
ATOM 633 C CA . GLU A 1 84 ? -2.598 -17.656 -13.266 1 98.38 84 GLU A CA 1
ATOM 634 C C . GLU A 1 84 ? -3.002 -16.891 -12 1 98.38 84 GLU A C 1
ATOM 636 O O . GLU A 1 84 ? -2.268 -16.891 -11.016 1 98.38 84 GLU A O 1
ATOM 641 N N . PHE A 1 85 ? -4.102 -16.188 -12.078 1 98.81 85 PHE A N 1
ATOM 642 C CA . PHE A 1 85 ? -4.707 -15.602 -10.891 1 98.81 85 PHE A CA 1
ATOM 643 C C . PHE A 1 85 ? -5.969 -16.359 -10.492 1 98.81 85 PHE A C 1
ATOM 645 O O . PHE A 1 85 ? -6.898 -16.484 -11.289 1 98.81 85 PHE A O 1
ATOM 652 N N . VAL A 1 86 ? -6.039 -16.812 -9.25 1 98.69 86 VAL A N 1
ATOM 653 C CA . VAL A 1 86 ? -7.18 -17.641 -8.891 1 98.69 86 VAL A CA 1
ATOM 654 C C . VAL A 1 86 ? -7.805 -17.141 -7.594 1 98.69 86 VAL A C 1
ATOM 656 O O . VAL A 1 86 ? -7.141 -16.469 -6.797 1 98.69 86 VAL A O 1
ATOM 659 N N . VAL A 1 87 ? -9.102 -17.391 -7.449 1 98.69 87 VAL A N 1
ATOM 660 C CA . VAL A 1 87 ? -9.812 -17.172 -6.191 1 98.69 87 VAL A CA 1
ATOM 661 C C . VAL A 1 87 ? -9.758 -18.438 -5.336 1 98.69 87 VAL A C 1
ATOM 663 O O . VAL A 1 87 ? -10.062 -19.531 -5.812 1 98.69 87 VAL A O 1
ATOM 666 N N . ARG A 1 88 ? -9.375 -18.266 -4.094 1 97.25 88 ARG A N 1
ATOM 667 C CA . ARG A 1 88 ? -9.32 -19.391 -3.158 1 97.25 88 ARG A CA 1
ATOM 668 C C . ARG A 1 88 ? -10.43 -19.266 -2.111 1 97.25 88 ARG A C 1
ATOM 670 O O . ARG A 1 88 ? -10.859 -18.172 -1.777 1 97.25 88 ARG A O 1
ATOM 677 N N . MET B 1 1 ? -10.484 15.477 0.228 1 94.38 1 MET B N 1
ATOM 678 C CA . MET B 1 1 ? -9.156 15.305 0.812 1 94.38 1 MET B CA 1
ATOM 679 C C . MET B 1 1 ? -9.102 14.031 1.656 1 94.38 1 MET B C 1
ATOM 681 O O . MET B 1 1 ? -10.031 13.734 2.402 1 94.38 1 MET B O 1
ATOM 685 N N . ILE B 1 2 ? -8.062 13.266 1.467 1 96.25 2 ILE B N 1
ATOM 686 C CA . ILE B 1 2 ? -7.93 12.039 2.244 1 96.25 2 ILE B CA 1
ATOM 687 C C . ILE B 1 2 ? -6.617 12.055 3.021 1 96.25 2 ILE B C 1
ATOM 689 O O . ILE B 1 2 ? -5.77 12.922 2.805 1 96.25 2 ILE B O 1
ATOM 693 N N . ARG B 1 3 ? -6.562 11.156 3.926 1 98.25 3 ARG B N 1
ATOM 694 C CA . ARG B 1 3 ? -5.367 10.984 4.742 1 98.25 3 ARG B CA 1
ATOM 695 C C . ARG B 1 3 ? -5 9.508 4.875 1 98.25 3 ARG B C 1
ATOM 697 O O . ARG B 1 3 ? -5.852 8.68 5.18 1 98.25 3 ARG B O 1
ATOM 704 N N . ARG B 1 4 ? -3.773 9.25 4.629 1 98.38 4 ARG B N 1
ATOM 705 C CA . ARG B 1 4 ? -3.23 7.918 4.887 1 98.38 4 ARG B CA 1
ATOM 706 C C . ARG B 1 4 ? -1.998 7.996 5.781 1 98.38 4 ARG B C 1
ATOM 708 O O . ARG B 1 4 ? -1.133 8.852 5.582 1 98.38 4 ARG B O 1
ATOM 715 N N . ARG B 1 5 ? -2.006 7.191 6.727 1 98.88 5 ARG B N 1
ATOM 716 C CA . ARG B 1 5 ? -0.818 6.969 7.543 1 98.88 5 ARG B CA 1
ATOM 717 C C . ARG B 1 5 ? -0.1 5.688 7.129 1 98.88 5 ARG B C 1
ATOM 719 O O . ARG B 1 5 ? -0.726 4.637 6.984 1 98.88 5 ARG B O 1
ATOM 726 N N . VAL B 1 6 ? 1.264 5.77 6.992 1 98.75 6 VAL B N 1
ATOM 727 C CA . VAL B 1 6 ? 2.004 4.602 6.52 1 98.75 6 VAL B CA 1
ATOM 728 C C . VAL B 1 6 ? 3.154 4.301 7.477 1 98.75 6 VAL B C 1
ATOM 730 O O . VAL B 1 6 ? 3.775 5.215 8.023 1 98.75 6 VAL B O 1
ATOM 733 N N . LEU B 1 7 ? 3.334 3.076 7.695 1 98.81 7 LEU B N 1
ATOM 734 C CA . LEU B 1 7 ? 4.5 2.549 8.398 1 98.81 7 LEU B CA 1
ATOM 735 C C . LEU B 1 7 ? 5.355 1.695 7.465 1 98.81 7 LEU B C 1
ATOM 737 O O . LEU B 1 7 ? 4.875 0.702 6.914 1 98.81 7 LEU B O 1
ATOM 741 N N . ILE B 1 8 ? 6.559 2.119 7.301 1 98.75 8 ILE B N 1
ATOM 742 C CA . ILE B 1 8 ? 7.449 1.504 6.32 1 98.75 8 ILE B CA 1
ATOM 743 C C . ILE B 1 8 ? 8.586 0.78 7.039 1 98.75 8 ILE B C 1
ATOM 745 O O . ILE B 1 8 ? 9.219 1.339 7.938 1 98.75 8 ILE B O 1
ATOM 749 N N . SER B 1 9 ? 8.836 -0.468 6.672 1 98.62 9 SER B N 1
ATOM 750 C CA . SER B 1 9 ? 9.906 -1.258 7.273 1 98.62 9 SER B CA 1
ATOM 751 C C . SER B 1 9 ? 10.883 -1.762 6.215 1 98.62 9 SER B C 1
ATOM 753 O O . SER B 1 9 ? 10.547 -1.811 5.027 1 98.62 9 SER B O 1
ATOM 755 N N . GLY B 1 10 ? 12.078 -2.24 6.68 1 98.25 10 GLY B N 1
ATOM 756 C CA . GLY B 1 10 ? 13.203 -2.633 5.84 1 98.25 10 GLY B CA 1
ATOM 757 C C . GLY B 1 10 ? 14.445 -1.801 6.078 1 98.25 10 GLY B C 1
ATOM 758 O O . GLY B 1 10 ? 14.703 -1.363 7.203 1 98.25 10 GLY B O 1
ATOM 759 N N . ARG B 1 11 ? 15.297 -1.707 5.094 1 98.19 11 ARG B N 1
ATOM 760 C CA . ARG B 1 11 ? 16.375 -0.73 5.109 1 98.19 11 ARG B CA 1
ATOM 761 C C . ARG B 1 11 ? 15.883 0.647 4.684 1 98.19 11 ARG B C 1
ATOM 763 O O . ARG B 1 11 ? 15.953 1.003 3.506 1 98.19 11 ARG B O 1
ATOM 770 N N . VAL B 1 12 ? 15.422 1.412 5.691 1 98.56 12 VAL B N 1
ATOM 771 C CA . VAL B 1 12 ? 14.695 2.631 5.336 1 98.56 12 VAL B CA 1
ATOM 772 C C . VAL B 1 12 ? 15.227 3.803 6.16 1 98.56 12 VAL B C 1
ATOM 774 O O . VAL B 1 12 ? 14.734 4.93 6.027 1 98.56 12 VAL B O 1
ATOM 777 N N . GLN B 1 13 ? 16.094 3.566 7.109 1 97.88 13 GLN B N 1
ATOM 778 C CA . GLN B 1 13 ? 16.797 4.633 7.816 1 97.88 13 GLN B CA 1
ATOM 779 C C . GLN B 1 13 ? 18.25 4.715 7.371 1 97.88 13 GLN B C 1
ATOM 781 O O . GLN B 1 13 ? 18.828 3.723 6.922 1 97.88 13 GLN B O 1
ATOM 786 N N . GLY B 1 14 ? 18.719 5.965 7.566 1 97.12 14 GLY B N 1
ATOM 787 C CA . GLY B 1 14 ? 20.094 6.176 7.141 1 97.12 14 GLY B CA 1
ATOM 788 C C . GLY B 1 14 ? 20.25 6.199 5.629 1 97.12 14 GLY B C 1
ATOM 789 O O . GLY B 1 14 ? 21.359 6.062 5.117 1 97.12 14 GLY B O 1
ATOM 790 N N . VAL B 1 15 ? 19.203 6.355 4.906 1 98 15 VAL B N 1
ATOM 791 C CA . VAL B 1 15 ? 19.25 6.277 3.451 1 98 15 VAL B CA 1
ATOM 792 C C . VAL B 1 15 ? 18.641 7.539 2.848 1 98 15 VAL B C 1
ATOM 794 O O . VAL B 1 15 ? 18.312 7.57 1.658 1 98 15 VAL B O 1
ATOM 797 N N . GLY B 1 16 ? 18.359 8.602 3.654 1 97.62 16 GLY B N 1
ATOM 798 C CA . GLY B 1 16 ? 17.781 9.836 3.148 1 97.62 16 GLY B CA 1
ATOM 799 C C . GLY B 1 16 ? 16.281 9.766 2.939 1 97.62 16 GLY B C 1
ATOM 800 O O . GLY B 1 16 ? 15.727 10.523 2.145 1 97.62 16 GLY B O 1
ATOM 801 N N . TYR B 1 17 ? 15.617 8.852 3.578 1 98.62 17 TYR B N 1
ATOM 802 C CA . TYR B 1 17 ? 14.203 8.602 3.35 1 98.62 17 TYR B CA 1
ATOM 803 C C . TYR B 1 17 ? 13.375 9.844 3.652 1 98.62 17 TYR B C 1
ATOM 805 O O . TYR B 1 17 ? 12.547 10.258 2.834 1 98.62 17 TYR B O 1
ATOM 813 N N . ARG B 1 18 ? 13.648 10.406 4.828 1 98.75 18 ARG B N 1
ATOM 814 C CA . ARG B 1 18 ? 12.812 11.516 5.266 1 98.75 18 ARG B CA 1
ATOM 815 C C . ARG B 1 18 ? 12.984 12.727 4.355 1 98.75 18 ARG B C 1
ATOM 817 O O . ARG B 1 18 ? 12 13.352 3.959 1 98.75 18 ARG B O 1
ATOM 824 N N . ASP B 1 19 ? 14.18 13 4.047 1 98.44 19 ASP B N 1
ATOM 825 C CA . ASP B 1 19 ? 14.453 14.164 3.213 1 98.44 19 ASP B CA 1
ATOM 826 C C . ASP B 1 19 ? 13.852 14 1.819 1 98.44 19 ASP B C 1
ATOM 828 O O . ASP B 1 19 ? 13.219 14.914 1.293 1 98.44 19 ASP B O 1
ATOM 832 N N . THR B 1 20 ? 14.047 12.867 1.246 1 98.69 20 THR B N 1
ATOM 833 C CA . THR B 1 20 ? 13.508 12.602 -0.083 1 98.69 20 THR B CA 1
ATOM 834 C C . THR B 1 20 ? 11.977 12.578 -0.052 1 98.69 20 THR B C 1
ATOM 836 O O . THR B 1 20 ? 11.328 13.078 -0.969 1 98.69 20 THR B O 1
ATOM 839 N N . CYS B 1 21 ? 11.438 11.977 0.986 1 98.75 21 CYS B N 1
ATOM 840 C CA . CYS B 1 21 ? 9.992 11.953 1.154 1 98.75 21 CYS B CA 1
ATOM 841 C C . CYS B 1 21 ? 9.414 13.367 1.149 1 98.75 21 CYS B C 1
ATOM 843 O O . CYS B 1 21 ? 8.438 13.641 0.453 1 98.75 21 CYS B O 1
ATOM 845 N N . ARG B 1 22 ? 10.023 14.172 1.909 1 98.88 22 ARG B N 1
ATOM 846 C CA . ARG B 1 22 ? 9.562 15.555 1.961 1 98.88 22 ARG B CA 1
ATOM 847 C C . ARG B 1 22 ? 9.641 16.203 0.584 1 98.88 22 ARG B C 1
ATOM 849 O O . ARG B 1 22 ? 8.711 16.906 0.177 1 98.88 22 ARG B O 1
ATOM 856 N N . ARG B 1 23 ? 10.695 16.047 -0.104 1 98.69 23 ARG B N 1
ATOM 857 C CA . ARG B 1 23 ? 10.867 16.641 -1.427 1 98.69 23 ARG B CA 1
ATOM 858 C C . ARG B 1 23 ? 9.781 16.156 -2.387 1 98.69 23 ARG B C 1
ATOM 860 O O . ARG B 1 23 ? 9.133 16.969 -3.053 1 98.69 23 ARG B O 1
ATOM 867 N N . VAL B 1 24 ? 9.562 14.844 -2.471 1 98.62 24 VAL B N 1
ATOM 868 C CA . VAL B 1 24 ? 8.578 14.258 -3.377 1 98.62 24 VAL B CA 1
ATOM 869 C C . VAL B 1 24 ? 7.184 14.742 -3.004 1 98.62 24 VAL B C 1
ATOM 871 O O . VAL B 1 24 ? 6.398 15.125 -3.875 1 98.62 24 VAL B O 1
ATOM 874 N N . ALA B 1 25 ? 6.891 14.719 -1.729 1 98.81 25 ALA B N 1
ATOM 875 C CA . ALA B 1 25 ? 5.582 15.164 -1.26 1 98.81 25 ALA B CA 1
ATOM 876 C C . ALA B 1 25 ? 5.328 16.625 -1.636 1 98.81 25 ALA B C 1
ATOM 878 O O . ALA B 1 25 ? 4.25 16.969 -2.119 1 98.81 25 ALA B O 1
ATOM 879 N N . THR B 1 26 ? 6.324 17.438 -1.373 1 98.62 26 THR B N 1
ATOM 880 C CA . THR B 1 26 ? 6.207 18.859 -1.676 1 98.62 26 THR B CA 1
ATOM 881 C C . THR B 1 26 ? 5.988 19.078 -3.17 1 98.62 26 THR B C 1
ATOM 883 O O . THR B 1 26 ? 5.129 19.859 -3.57 1 98.62 26 THR B O 1
ATOM 886 N N . GLU B 1 27 ? 6.688 18.406 -3.963 1 98.5 27 GLU B N 1
ATOM 887 C CA . GLU B 1 27 ? 6.566 18.5 -5.414 1 98.5 27 GLU B CA 1
ATOM 888 C C . GLU B 1 27 ? 5.172 18.094 -5.879 1 98.5 27 GLU B C 1
ATOM 890 O O . GLU B 1 27 ? 4.664 18.625 -6.871 1 98.5 27 GLU B O 1
ATOM 895 N N . ARG B 1 28 ? 4.543 17.25 -5.172 1 98.12 28 ARG B N 1
ATOM 896 C CA . ARG B 1 28 ? 3.252 16.703 -5.574 1 98.12 28 ARG B CA 1
ATOM 897 C C . ARG B 1 28 ? 2.107 17.438 -4.887 1 98.12 28 ARG B C 1
ATOM 899 O O . ARG B 1 28 ? 0.939 17.094 -5.066 1 98.12 28 ARG B O 1
ATOM 906 N N . GLY B 1 29 ? 2.473 18.344 -4.035 1 98.44 29 GLY B N 1
ATOM 907 C CA . GLY B 1 29 ? 1.464 19.125 -3.35 1 98.44 29 GLY B CA 1
ATOM 908 C C . GLY B 1 29 ? 0.787 18.375 -2.217 1 98.44 29 GLY B C 1
ATOM 909 O O . GLY B 1 29 ? -0.371 18.641 -1.892 1 98.44 29 GLY B O 1
ATOM 910 N N . VAL B 1 30 ? 1.454 17.438 -1.664 1 98.81 30 VAL B N 1
ATOM 911 C CA . VAL B 1 30 ? 0.935 16.641 -0.559 1 98.81 30 VAL B CA 1
ATOM 912 C C . VAL B 1 30 ? 1.4 17.234 0.77 1 98.81 30 VAL B C 1
ATOM 914 O O . VAL B 1 30 ? 2.557 17.641 0.904 1 98.81 30 VAL B O 1
ATOM 917 N N . THR B 1 31 ? 0.466 17.25 1.705 1 98.88 31 THR B N 1
ATOM 918 C CA . THR B 1 31 ? 0.809 17.719 3.043 1 98.88 31 THR B CA 1
ATOM 919 C C . THR B 1 31 ? 0.905 16.547 4.02 1 98.88 31 THR B C 1
ATOM 921 O O . THR B 1 31 ? 0.499 15.43 3.695 1 98.88 31 THR B O 1
ATOM 924 N N . GLY B 1 32 ? 1.564 16.781 5.172 1 98.88 32 GLY B N 1
ATOM 925 C CA . GLY B 1 32 ? 1.779 15.711 6.129 1 98.88 32 GLY B CA 1
ATOM 926 C C . GLY B 1 32 ? 3.133 15.781 6.812 1 98.88 32 GLY B C 1
ATOM 927 O O . GLY B 1 32 ? 3.668 16.875 7.031 1 98.88 32 GLY B O 1
ATOM 928 N N . TRP B 1 33 ? 3.611 14.594 7.234 1 98.94 33 TRP B N 1
ATOM 929 C CA . TRP B 1 33 ? 4.918 14.539 7.887 1 98.94 33 TRP B CA 1
ATOM 930 C C . TRP B 1 33 ? 5.52 13.148 7.781 1 98.94 33 TRP B C 1
ATOM 932 O O . TRP B 1 33 ? 4.816 12.18 7.473 1 98.94 33 TRP B O 1
ATOM 942 N N . VAL B 1 34 ? 6.793 13.102 7.934 1 98.94 34 VAL B N 1
ATOM 943 C CA . VAL B 1 34 ? 7.539 11.844 7.953 1 98.94 34 VAL B CA 1
ATOM 944 C C . VAL B 1 34 ? 8.531 11.852 9.117 1 98.94 34 VAL B C 1
ATOM 946 O O . VAL B 1 34 ? 9.117 12.891 9.438 1 98.94 34 VAL B O 1
ATOM 949 N N . ARG B 1 35 ? 8.703 10.711 9.734 1 98.88 35 ARG B N 1
ATOM 950 C CA . ARG B 1 35 ? 9.648 10.617 10.844 1 98.88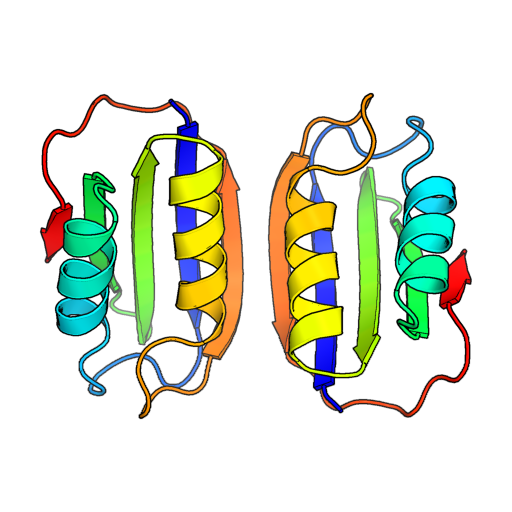 35 ARG B CA 1
ATOM 951 C C . ARG B 1 35 ? 10.227 9.219 10.961 1 98.88 35 ARG B C 1
ATOM 953 O O . ARG B 1 35 ? 9.617 8.242 10.516 1 98.88 35 ARG B O 1
ATOM 960 N N . ASN B 1 36 ? 11.352 9.164 11.617 1 98.69 36 ASN B N 1
ATOM 961 C CA . ASN B 1 36 ? 11.914 7.879 12.016 1 98.69 36 ASN B CA 1
ATOM 962 C C . ASN B 1 36 ? 11.352 7.41 13.352 1 98.69 36 ASN B C 1
ATOM 964 O O . ASN B 1 36 ? 11.117 8.219 14.25 1 98.69 36 ASN B O 1
ATOM 968 N N . LEU B 1 37 ? 11.172 6.105 13.445 1 98.62 37 LEU B N 1
ATOM 969 C CA . LEU B 1 37 ? 10.766 5.508 14.711 1 98.62 37 LEU B CA 1
ATOM 970 C C . LEU B 1 37 ? 11.938 4.801 15.375 1 98.62 37 LEU B C 1
ATOM 972 O O . LEU B 1 37 ? 12.859 4.348 14.703 1 98.62 37 LEU B O 1
ATOM 976 N N . GLY B 1 38 ? 11.883 4.664 16.641 1 97.75 38 GLY B N 1
ATOM 977 C CA . GLY B 1 38 ? 12.961 4.07 17.422 1 97.75 38 GLY B CA 1
ATOM 978 C C . GLY B 1 38 ? 13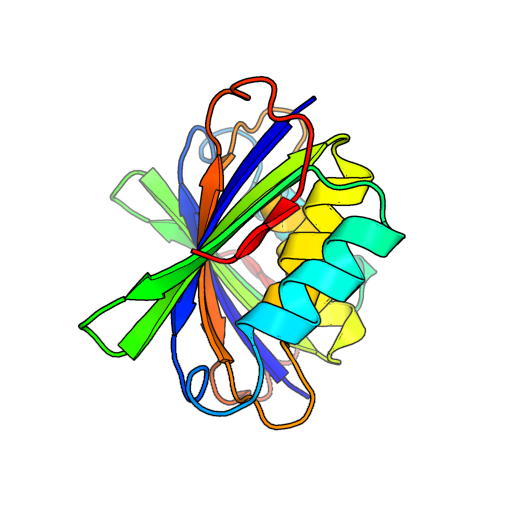.18 2.602 17.109 1 97.75 38 GLY B C 1
ATOM 979 O O . GLY B 1 38 ? 14.242 2.051 17.391 1 97.75 38 GLY B O 1
ATOM 980 N N . ASP B 1 39 ? 12.203 2.012 16.469 1 98 39 ASP B N 1
ATOM 981 C CA . ASP B 1 39 ? 12.297 0.585 16.188 1 98 39 ASP B CA 1
ATOM 982 C C . ASP B 1 39 ? 12.828 0.35 14.766 1 98 39 ASP B C 1
ATOM 984 O O . ASP B 1 39 ? 12.773 -0.771 14.258 1 98 39 ASP B O 1
ATOM 988 N N . GLY B 1 40 ? 13.25 1.351 14.078 1 98.12 40 GLY B N 1
ATOM 989 C CA . GLY B 1 40 ? 13.906 1.216 12.789 1 98.12 40 GLY B CA 1
ATOM 990 C C . GLY B 1 40 ? 12.977 1.495 11.617 1 98.12 40 GLY B C 1
ATOM 991 O O . GLY B 1 40 ? 13.422 1.559 10.469 1 98.12 40 GLY B O 1
ATOM 992 N N . ARG B 1 41 ? 11.789 1.693 11.891 1 98.69 41 ARG B N 1
ATOM 993 C CA . ARG B 1 41 ? 10.812 1.964 10.844 1 98.69 41 ARG B CA 1
ATOM 994 C C . ARG B 1 41 ? 10.734 3.457 10.539 1 98.69 41 ARG B C 1
ATOM 996 O O . ARG B 1 41 ? 11.312 4.273 11.258 1 98.69 41 ARG B O 1
ATOM 1003 N N . VAL B 1 42 ? 10.055 3.766 9.398 1 98.88 42 VAL B N 1
ATOM 1004 C CA . VAL B 1 42 ? 9.656 5.125 9.055 1 98.88 42 VAL B CA 1
ATOM 1005 C C . VAL B 1 42 ? 8.133 5.246 9.094 1 98.88 42 VAL B C 1
ATOM 1007 O O . VAL B 1 42 ? 7.422 4.344 8.648 1 98.88 42 VAL B O 1
ATOM 1010 N N . GLU B 1 43 ? 7.734 6.262 9.664 1 98.94 43 GLU B N 1
ATOM 1011 C CA . GLU B 1 43 ? 6.312 6.598 9.68 1 98.94 43 GLU B CA 1
ATOM 1012 C C . GLU B 1 43 ? 6.043 7.867 8.867 1 98.94 43 GLU B C 1
ATOM 1014 O O . GLU B 1 43 ? 6.789 8.844 8.961 1 98.94 43 GLU B O 1
ATOM 1019 N N . ALA B 1 44 ? 4.961 7.883 8.148 1 98.94 44 ALA B N 1
ATOM 1020 C CA . ALA B 1 44 ? 4.598 9.094 7.418 1 98.94 44 ALA B CA 1
ATOM 1021 C C . ALA B 1 44 ? 3.08 9.25 7.336 1 98.94 44 ALA B C 1
ATOM 1023 O O . ALA B 1 44 ? 2.344 8.266 7.391 1 98.94 44 ALA B O 1
ATOM 1024 N N . VAL B 1 45 ? 2.67 10.461 7.262 1 98.94 45 VAL B N 1
ATOM 1025 C CA . VAL B 1 45 ? 1.288 10.828 6.969 1 98.94 45 VAL B CA 1
ATOM 1026 C C . VAL B 1 45 ? 1.233 11.664 5.695 1 98.94 45 VAL B C 1
ATOM 1028 O O . VAL B 1 45 ? 2.008 12.609 5.535 1 98.94 45 VAL B O 1
ATOM 1031 N N . PHE B 1 46 ? 0.31 11.266 4.84 1 98.81 46 PHE B N 1
ATOM 1032 C CA . PHE B 1 46 ? 0.074 12.008 3.607 1 98.81 46 PHE B CA 1
ATOM 1033 C C . PHE B 1 46 ? -1.356 12.531 3.555 1 98.81 46 PHE B C 1
ATOM 1035 O O . PHE B 1 46 ? -2.307 11.773 3.766 1 98.81 46 PHE B O 1
ATOM 1042 N N . GLU B 1 47 ? -1.576 13.742 3.268 1 98.81 47 GLU B N 1
ATOM 1043 C CA . GLU B 1 47 ? -2.887 14.344 3.039 1 98.81 47 GLU B CA 1
ATOM 1044 C C . GLU B 1 47 ? -2.938 15.062 1.691 1 98.81 47 GLU B C 1
ATOM 1046 O O . GLU B 1 47 ? -1.97 15.703 1.287 1 98.81 47 GLU B O 1
ATOM 1051 N N . GLY B 1 48 ? -4.008 14.93 1.013 1 98.56 48 GLY B N 1
ATOM 1052 C CA . GLY B 1 48 ? -4.219 15.5 -0.305 1 98.56 48 GLY B CA 1
ATOM 1053 C C . GLY B 1 48 ? -5.367 14.867 -1.06 1 98.56 48 GLY B C 1
ATOM 1054 O O . GLY B 1 48 ? -6.234 14.227 -0.458 1 98.56 48 GLY B O 1
ATOM 1055 N N . THR B 1 49 ? -5.41 15.133 -2.318 1 97.81 49 THR B N 1
ATOM 1056 C CA . THR B 1 49 ? -6.383 14.414 -3.143 1 97.81 49 THR B CA 1
ATOM 1057 C C . THR B 1 49 ? -6.078 12.922 -3.17 1 97.81 49 THR B C 1
ATOM 1059 O O . THR B 1 49 ? -4.965 12.508 -2.836 1 97.81 49 THR B O 1
ATOM 1062 N N . VAL B 1 50 ? -7.039 12.148 -3.566 1 95.5 50 VAL B N 1
ATOM 1063 C CA . VAL B 1 50 ? -6.875 10.703 -3.666 1 95.5 50 VAL B CA 1
ATOM 1064 C C . VAL B 1 50 ? -5.684 10.375 -4.562 1 95.5 50 VAL B C 1
ATOM 1066 O O . VAL B 1 50 ? -4.844 9.547 -4.211 1 95.5 50 VAL B O 1
ATOM 1069 N N . GLU B 1 51 ? -5.578 11.016 -5.656 1 96.06 51 GLU B N 1
ATOM 1070 C CA . GLU B 1 51 ? -4.504 10.781 -6.613 1 96.06 51 GLU B CA 1
ATOM 1071 C C . GLU B 1 51 ? -3.141 11.109 -6.012 1 96.06 51 GLU B C 1
ATOM 1073 O O . GLU B 1 51 ? -2.172 10.375 -6.211 1 96.06 51 GLU B O 1
ATOM 1078 N N . GLN B 1 52 ? -3.109 12.219 -5.359 1 98 52 GLN B N 1
ATOM 1079 C CA . GLN B 1 52 ? -1.872 12.68 -4.742 1 98 52 GLN B CA 1
ATOM 1080 C C . GLN B 1 52 ? -1.392 11.703 -3.67 1 98 52 GLN B C 1
ATOM 1082 O O . GLN B 1 52 ? -0.214 11.344 -3.639 1 98 52 GLN B O 1
ATOM 1087 N N . VAL B 1 53 ? -2.33 11.289 -2.861 1 97.94 53 VAL B N 1
ATOM 1088 C CA . VAL B 1 53 ? -1.994 10.414 -1.742 1 97.94 53 VAL B CA 1
ATOM 1089 C C . VAL B 1 53 ? -1.639 9.023 -2.264 1 97.94 53 VAL B C 1
ATOM 1091 O O . VAL B 1 53 ? -0.686 8.406 -1.789 1 97.94 53 VAL B O 1
ATOM 1094 N N . ASP B 1 54 ? -2.365 8.594 -3.254 1 95.75 54 ASP B N 1
ATOM 1095 C CA . ASP B 1 54 ? -2.057 7.301 -3.855 1 95.75 54 ASP B CA 1
ATOM 1096 C C . ASP B 1 54 ? -0.645 7.289 -4.438 1 95.75 54 ASP B C 1
ATOM 1098 O O . ASP B 1 54 ? 0.082 6.305 -4.297 1 95.75 54 ASP B O 1
ATOM 1102 N N . ALA B 1 55 ? -0.274 8.305 -5.023 1 96.81 55 ALA B N 1
ATOM 1103 C CA . ALA B 1 55 ? 1.062 8.422 -5.602 1 96.81 55 ALA B CA 1
ATOM 1104 C C . ALA B 1 55 ? 2.137 8.359 -4.52 1 96.81 55 ALA B C 1
ATOM 1106 O O . ALA B 1 55 ? 3.203 7.777 -4.723 1 96.81 55 ALA B O 1
ATOM 1107 N N . MET B 1 56 ? 1.837 8.953 -3.402 1 98.31 56 MET B N 1
ATOM 1108 C CA . MET B 1 56 ? 2.807 8.938 -2.312 1 98.31 56 MET B CA 1
ATOM 1109 C C . MET B 1 56 ? 2.939 7.535 -1.72 1 98.31 56 MET B C 1
ATOM 1111 O O . MET B 1 56 ? 4.035 7.117 -1.337 1 98.31 56 MET B O 1
ATOM 1115 N N . VAL B 1 57 ? 1.822 6.875 -1.573 1 97.75 57 VAL B N 1
ATOM 1116 C CA . VAL B 1 57 ? 1.864 5.516 -1.044 1 97.75 57 VAL B CA 1
ATOM 1117 C C . VAL B 1 57 ? 2.67 4.617 -1.983 1 97.75 57 VAL B C 1
ATOM 1119 O O . VAL B 1 57 ? 3.498 3.824 -1.533 1 97.75 57 VAL B O 1
ATOM 1122 N N . GLU B 1 58 ? 2.422 4.77 -3.246 1 95.5 58 GLU B N 1
ATOM 1123 C CA . GLU B 1 58 ? 3.195 4.027 -4.234 1 95.5 58 GLU B CA 1
ATOM 1124 C C . GLU B 1 58 ? 4.688 4.32 -4.105 1 95.5 58 GLU B C 1
ATOM 1126 O O . GLU B 1 58 ? 5.508 3.402 -4.074 1 95.5 58 GLU B O 1
ATOM 1131 N N . TRP B 1 59 ? 5.012 5.52 -4.051 1 97.25 59 TRP B N 1
ATOM 1132 C CA . TRP B 1 59 ? 6.406 5.91 -3.893 1 97.25 59 TRP B CA 1
ATOM 1133 C C . TRP B 1 59 ? 7.004 5.293 -2.631 1 97.25 59 TRP B C 1
ATOM 1135 O O . TRP B 1 59 ? 8.141 4.812 -2.646 1 97.25 59 TRP B O 1
ATOM 1145 N N . ALA B 1 60 ? 6.242 5.371 -1.528 1 98.06 60 ALA B N 1
ATOM 1146 C CA . ALA B 1 60 ? 6.715 4.898 -0.23 1 98.06 60 ALA B CA 1
ATOM 1147 C C . ALA B 1 60 ? 7.059 3.414 -0.28 1 98.06 60 ALA B C 1
ATOM 1149 O O . ALA B 1 60 ? 7.898 2.939 0.487 1 98.06 60 ALA B O 1
ATOM 1150 N N . GLU B 1 61 ? 6.43 2.695 -1.141 1 95.38 61 GLU B N 1
ATOM 1151 C CA . GLU B 1 61 ? 6.703 1.272 -1.311 1 95.38 61 GLU B CA 1
ATOM 1152 C C . GLU B 1 61 ? 8.094 1.046 -1.897 1 95.38 61 GLU B C 1
ATOM 1154 O O . GLU B 1 61 ? 8.641 -0.057 -1.812 1 95.38 61 GLU B O 1
ATOM 1159 N N . HIS B 1 62 ? 8.617 2.059 -2.469 1 94.31 62 HIS B N 1
ATOM 1160 C CA . HIS B 1 62 ? 9.945 1.973 -3.059 1 94.31 62 HIS B CA 1
ATOM 1161 C C . HIS B 1 62 ? 10.961 2.773 -2.248 1 94.31 62 HIS B C 1
ATOM 1163 O O . HIS B 1 62 ? 12 2.242 -1.848 1 94.31 62 HIS B O 1
ATOM 1169 N N . GLY B 1 63 ? 10.562 3.967 -1.992 1 96.19 63 GLY B N 1
ATOM 1170 C CA . GLY B 1 63 ? 11.445 4.852 -1.251 1 96.19 63 GLY B CA 1
ATOM 1171 C C . GLY B 1 63 ? 12.57 5.414 -2.096 1 96.19 63 GLY B C 1
ATOM 1172 O O . GLY B 1 63 ? 12.516 5.371 -3.326 1 96.19 63 GLY B O 1
ATOM 1173 N N . PRO B 1 64 ? 13.531 6.004 -1.377 1 95.94 64 PRO B N 1
ATOM 1174 C CA . PRO B 1 64 ? 14.672 6.516 -2.135 1 95.94 64 PRO B CA 1
ATOM 1175 C C . PRO B 1 64 ? 15.57 5.398 -2.676 1 95.94 64 PRO B C 1
ATOM 1177 O O . PRO B 1 64 ? 15.375 4.23 -2.334 1 95.94 64 PRO B O 1
ATOM 1180 N N . GLY B 1 65 ? 16.375 5.68 -3.525 1 92.25 65 GLY B N 1
ATOM 1181 C CA . GLY B 1 65 ? 17.172 4.73 -4.297 1 92.25 65 GLY B CA 1
ATOM 1182 C C . GLY B 1 65 ? 17.953 3.768 -3.428 1 92.25 65 GLY B C 1
ATOM 1183 O O . GLY B 1 65 ? 18.109 2.596 -3.779 1 92.25 65 GLY B O 1
ATOM 1184 N N . LEU B 1 66 ? 18.438 4.223 -2.26 1 93.38 66 LEU B N 1
ATOM 1185 C CA . LEU B 1 66 ? 19.281 3.375 -1.418 1 93.38 66 LEU B CA 1
ATOM 1186 C C . LEU B 1 66 ? 18.438 2.547 -0.463 1 93.38 66 LEU B C 1
ATOM 1188 O O . LEU B 1 66 ? 18.953 1.748 0.314 1 93.38 66 LEU B O 1
ATOM 1192 N N . SER B 1 67 ? 17.141 2.725 -0.563 1 97.44 67 SER B N 1
ATOM 1193 C CA . SER B 1 67 ? 16.266 2.025 0.372 1 97.44 67 SER B CA 1
ATOM 1194 C C . SER B 1 67 ? 15.883 0.645 -0.152 1 97.44 67 SER B C 1
ATOM 1196 O O . SER B 1 67 ? 16.016 0.373 -1.348 1 97.44 67 SER B O 1
ATOM 1198 N N . ALA B 1 68 ? 15.523 -0.261 0.734 1 96.75 68 ALA B N 1
ATOM 1199 C CA . ALA B 1 68 ? 14.906 -1.558 0.461 1 96.75 68 ALA B CA 1
ATOM 1200 C C . ALA B 1 68 ? 13.703 -1.792 1.361 1 96.75 68 ALA B C 1
ATOM 1202 O O . ALA B 1 68 ? 13.836 -2.289 2.482 1 96.75 68 ALA B O 1
ATOM 1203 N N . VAL B 1 69 ? 12.57 -1.487 0.807 1 97.44 69 VAL B N 1
ATOM 1204 C CA . VAL B 1 69 ? 11.352 -1.596 1.601 1 97.44 69 VAL B CA 1
ATOM 1205 C C . VAL B 1 69 ? 10.891 -3.049 1.639 1 97.44 69 VAL B C 1
ATOM 1207 O O . VAL B 1 69 ? 10.68 -3.67 0.593 1 97.44 69 VAL B O 1
ATOM 1210 N N . ALA B 1 70 ? 10.75 -3.559 2.838 1 97.5 70 ALA B N 1
ATOM 1211 C CA . ALA B 1 70 ? 10.297 -4.934 3.031 1 97.5 70 ALA B CA 1
ATOM 1212 C C . ALA B 1 70 ? 8.781 -4.992 3.189 1 97.5 70 ALA B C 1
ATOM 1214 O O . ALA B 1 70 ? 8.125 -5.883 2.645 1 97.5 70 ALA B O 1
ATOM 1215 N N . ASP B 1 71 ? 8.258 -4.047 3.916 1 97.69 71 ASP B N 1
ATOM 1216 C CA . ASP B 1 71 ? 6.828 -4.047 4.219 1 97.69 71 ASP B CA 1
ATOM 1217 C C . ASP B 1 71 ? 6.305 -2.621 4.383 1 97.69 71 ASP B C 1
ATOM 1219 O O . ASP B 1 71 ? 7.027 -1.735 4.836 1 97.69 71 ASP B O 1
ATOM 1223 N N . ILE B 1 72 ? 5.047 -2.469 4.055 1 98.25 72 ILE B N 1
ATOM 1224 C CA . ILE B 1 72 ? 4.375 -1.203 4.328 1 98.25 72 ILE B CA 1
ATOM 1225 C C . ILE B 1 72 ? 2.967 -1.47 4.855 1 98.25 72 ILE B C 1
ATOM 1227 O O . ILE B 1 72 ? 2.271 -2.361 4.359 1 98.25 72 ILE B O 1
ATOM 1231 N N . ALA B 1 73 ? 2.627 -0.786 5.891 1 98.5 73 ALA B N 1
ATOM 1232 C CA . ALA B 1 73 ? 1.254 -0.75 6.387 1 98.5 73 ALA B CA 1
ATOM 1233 C C . ALA B 1 73 ? 0.608 0.606 6.117 1 98.5 73 ALA B C 1
ATOM 1235 O O . ALA B 1 73 ? 1.193 1.649 6.418 1 98.5 73 ALA B O 1
ATOM 1236 N N . VAL B 1 74 ? -0.558 0.56 5.551 1 98.62 74 VAL B N 1
ATOM 1237 C CA . VAL B 1 74 ? -1.277 1.779 5.195 1 98.62 74 VAL B CA 1
ATOM 1238 C C . VAL B 1 74 ? -2.613 1.823 5.934 1 98.62 74 VAL B C 1
ATOM 1240 O O . VAL B 1 74 ? -3.381 0.858 5.898 1 98.62 74 VAL B O 1
ATOM 1243 N N . GLN B 1 75 ? -2.844 2.928 6.605 1 98.38 75 GLN B N 1
ATOM 1244 C CA . GLN B 1 75 ? -4.109 3.125 7.305 1 98.38 75 GLN B CA 1
ATOM 1245 C C . GLN B 1 75 ? -4.805 4.402 6.836 1 98.38 75 GLN B C 1
ATOM 1247 O O . GLN B 1 75 ? -4.184 5.465 6.781 1 98.38 75 GLN B O 1
ATOM 1252 N N . THR B 1 76 ? -6.094 4.242 6.539 1 96.75 76 THR B N 1
ATOM 1253 C CA . THR B 1 76 ? -6.898 5.41 6.195 1 96.75 76 THR B CA 1
ATOM 1254 C C . THR B 1 76 ? -7.375 6.125 7.453 1 96.75 76 THR B C 1
ATOM 1256 O O . THR B 1 76 ? -7.859 5.488 8.391 1 96.75 76 THR B O 1
ATOM 1259 N N . GLU B 1 77 ? -7.18 7.395 7.496 1 97.25 77 GLU B N 1
ATOM 1260 C CA . GLU B 1 77 ? -7.59 8.219 8.633 1 97.25 77 GLU B CA 1
ATOM 1261 C C . GLU B 1 77 ? -8.289 9.492 8.164 1 97.25 77 GLU B C 1
ATOM 1263 O O . GLU B 1 77 ? -8.156 9.891 7.008 1 97.25 77 GLU B O 1
ATOM 1268 N N . PRO B 1 78 ? -9.031 10.086 9.055 1 96.56 78 PRO B N 1
ATOM 1269 C CA . PRO B 1 78 ? -9.57 11.398 8.695 1 96.56 78 PRO B CA 1
ATOM 1270 C C . PRO B 1 78 ? -8.492 12.453 8.5 1 96.56 78 PRO B C 1
ATOM 1272 O O . PRO B 1 78 ? -7.551 12.531 9.297 1 96.56 78 PRO B O 1
ATOM 1275 N N . ALA B 1 79 ? -8.68 13.258 7.438 1 97.12 79 ALA B N 1
ATOM 1276 C CA . ALA B 1 79 ? -7.734 14.344 7.207 1 97.12 79 ALA B CA 1
ATOM 1277 C C . ALA B 1 79 ? -7.781 15.367 8.344 1 97.12 79 ALA B C 1
ATOM 1279 O O . ALA B 1 79 ? -8.859 15.68 8.859 1 97.12 79 ALA B O 1
ATOM 1280 N N . GLU B 1 80 ? -6.676 15.938 8.68 1 97.56 80 GLU B N 1
ATOM 1281 C CA . GLU B 1 80 ? -6.582 16.922 9.758 1 97.56 80 GLU B CA 1
ATOM 1282 C C . GLU B 1 80 ? -6.441 18.328 9.203 1 97.56 80 GLU B C 1
ATOM 1284 O O . GLU B 1 80 ? -6.562 19.312 9.953 1 97.56 80 GLU B O 1
ATOM 1289 N N . GLY B 1 81 ? -6.227 18.406 7.914 1 97.25 81 GLY B N 1
ATOM 1290 C CA . GLY B 1 81 ? -6.062 19.719 7.305 1 97.25 81 GLY B CA 1
ATOM 1291 C C . GLY B 1 81 ? -4.66 20.266 7.465 1 97.25 81 GLY B C 1
ATOM 1292 O O . GLY B 1 81 ? -4.492 21.453 7.758 1 97.25 81 GLY B O 1
ATOM 1293 N N . LEU B 1 82 ? -3.695 19.516 7.277 1 97.19 82 LEU B N 1
ATOM 1294 C CA . LEU B 1 82 ? -2.309 19.969 7.336 1 97.19 82 LEU B CA 1
ATOM 1295 C C . LEU B 1 82 ? -1.984 20.875 6.148 1 97.19 82 LEU B C 1
ATOM 1297 O O . LEU B 1 82 ? -2.613 20.766 5.094 1 97.19 82 LEU B O 1
ATOM 1301 N N . THR B 1 83 ? -0.996 21.734 6.324 1 97.31 83 THR B N 1
ATOM 1302 C CA . THR B 1 83 ? -0.811 22.75 5.301 1 97.31 83 THR B CA 1
ATOM 1303 C C . THR B 1 83 ? 0.572 22.641 4.664 1 97.31 83 THR B C 1
ATOM 1305 O O . THR B 1 83 ? 0.847 23.266 3.645 1 97.31 83 THR B O 1
ATOM 1308 N N . GLU B 1 84 ? 1.391 21.859 5.246 1 98.38 84 GLU B N 1
ATOM 1309 C CA . GLU B 1 84 ? 2.736 21.625 4.727 1 98.38 84 GLU B CA 1
ATOM 1310 C C . GLU B 1 84 ? 3.18 20.188 4.957 1 98.38 84 GLU B C 1
ATOM 1312 O O . GLU B 1 84 ? 2.488 19.422 5.629 1 98.38 84 GLU B O 1
ATOM 1317 N N . PHE B 1 85 ? 4.262 19.812 4.332 1 98.81 85 PHE B N 1
ATOM 1318 C CA . PHE B 1 85 ? 4.906 18.531 4.625 1 98.81 85 PHE B CA 1
ATOM 1319 C C . PHE B 1 85 ? 6.199 18.75 5.402 1 98.81 85 PHE B C 1
ATOM 1321 O O . PHE B 1 85 ? 7.102 19.453 4.941 1 98.81 85 PHE B O 1
ATOM 1328 N N . VAL B 1 86 ? 6.344 18.109 6.551 1 98.69 86 VAL B N 1
ATOM 1329 C CA . VAL B 1 86 ? 7.516 18.406 7.371 1 98.69 86 VAL B CA 1
ATOM 1330 C C . VAL B 1 86 ? 8.188 17.094 7.797 1 98.69 86 VAL B C 1
ATOM 1332 O O . VAL B 1 86 ? 7.539 16.047 7.848 1 98.69 86 VAL B O 1
ATOM 1335 N N . VAL B 1 87 ? 9.484 17.172 8.031 1 98.69 87 VAL B N 1
ATOM 1336 C CA . VAL B 1 87 ? 10.242 16.094 8.641 1 98.69 87 VAL B CA 1
ATOM 1337 C C . VAL B 1 87 ? 10.242 16.25 10.156 1 98.69 87 VAL B C 1
ATOM 1339 O O . VAL B 1 87 ? 10.539 17.328 10.672 1 98.69 87 VAL B O 1
ATOM 1342 N N . ARG B 1 88 ? 9.922 15.188 10.852 1 97.25 88 ARG B N 1
ATOM 1343 C CA . ARG B 1 88 ? 9.938 15.203 12.305 1 97.25 88 ARG B CA 1
ATOM 1344 C C . ARG B 1 88 ? 11.078 14.344 12.852 1 97.25 88 ARG B C 1
ATOM 1346 O O . ARG B 1 88 ? 11.5 13.383 12.211 1 97.25 88 ARG B O 1
#

Sequence (176 aa):
MIRRRVLISGRVQGVGYRDTCRRVATERGVTGWVRNLGDGRVEAVFEGTVEQVDAMVEWAEHGPGLSAVADIAVQTEPAEGLTEFVVRMIRRRVLISGRVQGVGYRDTCRRVATERGVTGWVRNLGDGRVEAVFEGTVEQVDAMVEWAEHGPGLSAVADIAVQTEPAEGLTEFVVR

Radius of gyration: 15.87 Å; Cα contacts (8 Å, |Δi|>4): 421; chains: 2; bounding box: 40×42×35 Å

InterPro domains:
  IPR001792 Acylphosphatase-like domain [PF00708] (5-85)
  IPR001792 Acylphosphatase-like domain [PS51160] (3-88)
  IPR017968 Acylphosphatase, conserved site [PS00151] (32-48)
  IPR020456 Acylphosphatase [PTHR47268] (4-87)
  IPR036046 Acylphosphatase-like domain superfamily [SSF54975] (1-87)

pLDDT: mean 97.79, std 1.3, range [92.25, 98.94]